Protein AF-A0A528AR04-F1 (afdb_monomer)

Radius of gyration: 15.29 Å; Cα contacts (8 Å, |Δi|>4): 173; chains: 1; bounding box: 36×26×43 Å

Solvent-accessible surface area (backbone atoms only — not comparable to full-atom values): 7485 Å² total; per-residue (Å²): 134,82,63,57,53,69,47,73,34,52,58,92,55,73,79,62,62,68,64,50,49,54,49,47,68,74,69,49,57,78,90,48,46,68,48,53,53,51,44,53,57,54,50,60,73,68,54,71,91,63,72,34,32,36,42,88,44,74,52,56,41,80,95,57,60,90,71,53,56,69,54,53,58,48,52,58,53,49,55,49,31,28,74,68,68,20,32,41,36,38,67,41,62,47,80,85,49,49,65,62,43,40,78,75,54,34,42,76,77,55,76,45,70,44,94,87,50,66,53,30,33,40,28,45,20,76,50,112

Mean predicted aligned error: 3.32 Å

Sequence (128 aa):
GYIGTALWLSPGVHPDEEALGALVEGTVAPSLAPEVAAIFEQMAKYHPTEPHWYLPVIGVDPAHQGEGLGDALMAYALAQCDRDHAPAYLESSNPRNIPFYRRHGFEPLGAIQVGSSPTQVPMLRRPR

Secondary structure (DSSP, 8-state):
--SEEEEEEPTT----HHHHHHHHHHHS-GGGHHHHHHHHHHHHHHS-SS--EEEEEEEE-GGGTTSSHHHHHHHHHHHHHHHTT--EEEEES-GGGHHHHHHTT-EE---B--TTPPPBEEEEE---

Structure (mmCIF, N/CA/C/O backbone):
data_AF-A0A528AR04-F1
#
_entry.id   AF-A0A528AR04-F1
#
loop_
_atom_site.group_PDB
_atom_site.id
_atom_site.type_symbol
_atom_site.label_atom_id
_atom_site.label_alt_id
_atom_site.label_comp_id
_atom_site.label_asym_id
_atom_site.label_entity_id
_atom_site.label_seq_id
_atom_site.pdbx_PDB_ins_code
_atom_site.Cartn_x
_atom_site.Cartn_y
_atom_site.Cartn_z
_atom_site.occupancy
_atom_site.B_iso_or_equiv
_atom_site.auth_seq_id
_atom_site.auth_comp_id
_atom_site.auth_asym_id
_atom_site.auth_atom_id
_atom_site.pdbx_PDB_model_num
ATOM 1 N N . GLY A 1 1 ? 18.174 -14.978 4.480 1.00 76.12 1 GLY A N 1
ATOM 2 C CA . GLY A 1 1 ? 16.747 -14.620 4.609 1.00 76.12 1 GLY A CA 1
ATOM 3 C C . GLY A 1 1 ? 16.325 -13.805 3.404 1.00 76.12 1 GLY A C 1
ATOM 4 O O . GLY A 1 1 ? 17.186 -13.479 2.596 1.00 76.12 1 GLY A O 1
ATOM 5 N N . TYR A 1 2 ? 15.036 -13.493 3.268 1.00 86.81 2 TYR A N 1
ATOM 6 C CA . TYR A 1 2 ? 14.557 -12.541 2.259 1.00 86.81 2 TYR A CA 1
ATOM 7 C C . TYR A 1 2 ? 14.845 -11.105 2.724 1.00 86.81 2 TYR A C 1
ATOM 9 O O . TYR A 1 2 ? 14.640 -10.803 3.895 1.00 86.81 2 TYR A O 1
ATOM 17 N N . ILE A 1 3 ? 15.312 -10.241 1.818 1.00 95.62 3 ILE A N 1
ATOM 18 C CA . ILE A 1 3 ? 15.635 -8.820 2.089 1.00 95.62 3 ILE A CA 1
ATOM 19 C C . ILE A 1 3 ? 14.520 -7.856 1.643 1.00 95.62 3 ILE A C 1
ATOM 21 O O . ILE A 1 3 ? 14.644 -6.641 1.762 1.00 95.62 3 ILE A O 1
ATOM 25 N N . GLY A 1 4 ? 13.413 -8.395 1.133 1.00 95.75 4 GLY A N 1
ATOM 26 C CA . GLY A 1 4 ? 12.208 -7.652 0.784 1.00 95.75 4 GLY A CA 1
ATOM 27 C C . GLY A 1 4 ? 11.029 -8.590 0.543 1.00 95.75 4 GLY A C 1
ATOM 28 O O . GLY A 1 4 ? 11.219 -9.768 0.240 1.00 95.75 4 GLY A O 1
ATOM 29 N N . THR A 1 5 ? 9.816 -8.073 0.713 1.00 96.75 5 THR A N 1
ATOM 30 C CA . THR A 1 5 ? 8.562 -8.814 0.552 1.00 96.75 5 THR A CA 1
ATOM 31 C C . THR A 1 5 ? 7.438 -7.898 0.078 1.00 96.75 5 THR A C 1
ATOM 33 O O . THR A 1 5 ? 7.429 -6.702 0.377 1.00 96.75 5 THR A O 1
ATOM 36 N N . ALA A 1 6 ? 6.481 -8.470 -0.646 1.00 97.00 6 ALA A N 1
ATOM 37 C CA . ALA A 1 6 ? 5.211 -7.840 -0.972 1.00 97.00 6 ALA A CA 1
ATOM 38 C C . ALA A 1 6 ? 4.100 -8.895 -0.904 1.00 97.00 6 ALA A C 1
ATOM 40 O O . ALA A 1 6 ? 4.220 -9.954 -1.521 1.00 97.00 6 ALA A O 1
ATOM 41 N N . LEU A 1 7 ? 3.036 -8.608 -0.158 1.00 96.00 7 LEU A N 1
ATOM 42 C CA . LEU A 1 7 ? 1.830 -9.428 -0.092 1.00 96.00 7 LEU A CA 1
ATOM 43 C C . LEU A 1 7 ? 0.780 -8.816 -1.010 1.00 96.00 7 LEU A C 1
ATOM 45 O O . LEU A 1 7 ? 0.422 -7.658 -0.832 1.00 96.00 7 LEU A O 1
ATOM 49 N N . TRP A 1 8 ? 0.267 -9.612 -1.940 1.00 97.50 8 TRP A N 1
ATOM 50 C CA . TRP A 1 8 ? -0.805 -9.220 -2.846 1.00 97.50 8 TRP A CA 1
ATOM 51 C C . TRP A 1 8 ? -1.973 -10.188 -2.717 1.00 97.50 8 TRP A C 1
ATOM 53 O O . TRP A 1 8 ? -1.766 -11.402 -2.715 1.00 97.50 8 TRP A O 1
ATOM 63 N N . LEU A 1 9 ? -3.188 -9.652 -2.638 1.00 96.56 9 LEU A N 1
ATOM 64 C CA . LEU A 1 9 ? -4.423 -10.424 -2.721 1.00 96.56 9 LEU A CA 1
ATOM 65 C C . LEU A 1 9 ? -5.001 -10.265 -4.125 1.00 96.56 9 LEU A C 1
ATOM 67 O O . LEU A 1 9 ? -5.122 -9.144 -4.624 1.00 96.56 9 LEU A O 1
ATOM 71 N N . SER A 1 10 ? -5.315 -11.383 -4.775 1.00 96.81 10 SER A N 1
ATOM 72 C CA . SER A 1 10 ? -5.939 -11.382 -6.098 1.00 96.81 10 SER A CA 1
ATOM 73 C C . SER A 1 10 ? -7.419 -10.998 -6.014 1.00 96.81 10 SER A C 1
ATOM 75 O O . SER A 1 10 ? -8.016 -11.116 -4.942 1.00 96.81 10 SER A O 1
ATOM 77 N N . PRO A 1 11 ? -8.051 -10.598 -7.131 1.00 96.31 11 PRO A N 1
ATOM 78 C CA . PRO A 1 11 ? -9.475 -10.287 -7.144 1.00 96.31 11 PRO A CA 1
ATOM 79 C C . PRO A 1 11 ? -10.328 -11.406 -6.528 1.00 96.31 11 PRO A C 1
ATOM 81 O O . PRO A 1 11 ? -10.182 -12.578 -6.879 1.00 96.31 11 PRO A O 1
ATOM 84 N N . GLY A 1 12 ? -11.206 -11.036 -5.593 1.00 92.06 12 GLY A N 1
ATOM 85 C CA . GLY A 1 12 ? -12.070 -11.965 -4.853 1.00 92.06 12 GLY A CA 1
ATOM 86 C C . GLY A 1 12 ? -11.401 -12.683 -3.675 1.00 92.06 12 GLY A C 1
ATOM 87 O O . GLY A 1 12 ? -12.065 -13.461 -2.993 1.00 92.06 12 GLY A O 1
ATOM 88 N N . VAL A 1 13 ? -10.113 -12.434 -3.414 1.00 93.38 13 VAL A N 1
ATOM 89 C CA . VAL A 1 13 ? -9.429 -12.888 -2.198 1.00 93.38 13 VAL A CA 1
ATOM 90 C C . VAL A 1 13 ? -9.437 -11.759 -1.180 1.00 93.38 13 VAL A C 1
ATOM 92 O O . VAL A 1 13 ? -8.955 -10.659 -1.445 1.00 93.38 13 VAL A O 1
ATOM 95 N N . HIS A 1 14 ? -9.952 -12.057 0.006 1.00 85.38 14 HIS A N 1
ATOM 96 C CA . HIS A 1 14 ? -10.049 -11.117 1.114 1.00 85.38 14 HIS A CA 1
ATOM 97 C C . HIS A 1 14 ? -9.218 -11.610 2.304 1.00 85.38 14 HIS A C 1
ATOM 99 O O . HIS A 1 14 ? -8.971 -12.816 2.415 1.00 85.38 14 HIS A O 1
ATOM 105 N N . PRO A 1 15 ? -8.763 -10.702 3.185 1.00 82.94 15 PRO A N 1
ATOM 106 C CA . PRO A 1 15 ? -8.216 -11.094 4.474 1.00 82.94 15 PRO A CA 1
ATOM 107 C C . PRO A 1 15 ? -9.235 -11.920 5.262 1.00 82.94 15 PRO A C 1
ATOM 109 O O . PRO A 1 15 ? -10.442 -11.732 5.122 1.00 82.94 15 PRO A O 1
ATOM 112 N N . ASP A 1 16 ? -8.743 -12.801 6.126 1.00 87.06 16 ASP A N 1
ATOM 113 C CA . ASP A 1 16 ? -9.582 -13.446 7.130 1.00 87.06 16 ASP A CA 1
ATOM 114 C C . ASP A 1 16 ? -10.031 -12.387 8.150 1.00 87.06 16 ASP A C 1
ATOM 116 O O . ASP A 1 16 ? -9.229 -11.895 8.948 1.00 87.06 16 ASP A O 1
ATOM 120 N N . GLU A 1 17 ? -11.300 -11.988 8.067 1.00 84.81 17 GLU A N 1
ATOM 121 C CA . GLU A 1 17 ? -11.876 -10.929 8.898 1.00 84.81 17 GLU A CA 1
ATOM 122 C C . GLU A 1 17 ? -11.919 -11.311 10.382 1.00 84.81 17 GLU A C 1
ATOM 124 O O . GLU A 1 17 ? -11.693 -10.454 11.236 1.00 84.81 17 GLU A O 1
ATOM 129 N N . GLU A 1 18 ? -12.152 -12.588 10.700 1.00 85.62 18 GLU A N 1
ATOM 130 C CA . GLU A 1 18 ? -12.199 -13.073 12.082 1.00 85.62 18 GLU A CA 1
ATOM 131 C C . GLU A 1 18 ? -10.798 -13.040 12.698 1.00 85.62 18 GLU A C 1
ATOM 133 O O . GLU A 1 18 ? -10.596 -12.488 13.785 1.00 85.62 18 GLU A O 1
ATOM 138 N N . ALA A 1 19 ? -9.801 -13.545 11.967 1.00 88.19 19 ALA A N 1
ATOM 139 C CA . ALA A 1 19 ? -8.412 -13.498 12.407 1.00 88.19 19 ALA A CA 1
ATOM 140 C C . ALA A 1 19 ? -7.894 -12.055 12.529 1.00 88.19 19 ALA A C 1
ATOM 142 O O . ALA A 1 19 ? -7.179 -11.730 13.481 1.00 88.19 19 ALA A O 1
ATOM 143 N N . LEU A 1 20 ? -8.261 -11.171 11.594 1.00 84.44 20 LEU A N 1
ATOM 144 C CA . LEU A 1 20 ? -7.902 -9.755 11.657 1.00 84.44 20 LEU A CA 1
ATOM 145 C C . LEU A 1 20 ? -8.561 -9.061 12.857 1.00 84.44 20 LEU A C 1
ATOM 147 O O . LEU A 1 20 ? -7.889 -8.303 13.556 1.00 84.44 20 LEU A O 1
ATOM 151 N N . GLY A 1 21 ? -9.835 -9.352 13.131 1.00 85.38 21 GLY A N 1
ATOM 152 C CA . GLY A 1 21 ? -10.549 -8.851 14.304 1.00 85.38 21 GLY A CA 1
ATOM 153 C C . GLY A 1 21 ? -9.863 -9.255 15.609 1.00 85.38 21 GLY A C 1
ATOM 154 O O . GLY A 1 21 ? -9.537 -8.393 16.425 1.00 85.38 21 GLY A O 1
ATOM 155 N N . ALA A 1 22 ? -9.529 -10.539 15.761 1.00 89.19 22 ALA A N 1
ATOM 156 C CA . ALA A 1 22 ? -8.811 -11.042 16.933 1.00 89.19 22 ALA A CA 1
ATOM 157 C C . ALA A 1 22 ? -7.422 -10.395 17.105 1.00 89.19 22 ALA A C 1
ATOM 159 O O . ALA A 1 22 ? -7.002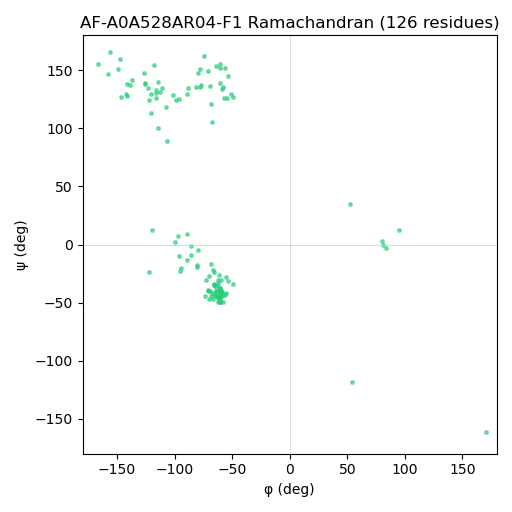 -10.095 18.225 1.00 89.19 22 ALA A O 1
ATOM 160 N N . LEU A 1 23 ? -6.704 -10.136 16.004 1.00 87.38 23 LEU A N 1
ATOM 161 C CA . LEU A 1 23 ? -5.429 -9.416 16.040 1.00 87.38 23 LEU A CA 1
ATOM 162 C C . LEU A 1 23 ? -5.608 -7.968 16.497 1.00 87.38 23 LEU A C 1
ATOM 164 O O . LEU A 1 23 ? -4.828 -7.496 17.324 1.00 87.38 23 LEU A O 1
ATOM 168 N N . VAL A 1 24 ? -6.619 -7.265 15.987 1.00 85.75 24 VAL A N 1
ATOM 169 C CA . VAL A 1 24 ? -6.926 -5.892 16.405 1.00 85.75 24 VAL A CA 1
ATOM 170 C C . VAL A 1 24 ? -7.246 -5.859 17.898 1.00 85.75 24 VAL A C 1
ATOM 172 O O . VAL A 1 24 ? -6.616 -5.097 18.627 1.00 85.75 24 VAL A O 1
ATOM 175 N N . GLU A 1 25 ? -8.129 -6.731 18.383 1.00 87.25 25 GLU A N 1
ATOM 176 C CA . GLU A 1 25 ? -8.478 -6.815 19.807 1.00 87.25 25 GLU A CA 1
ATOM 177 C C . GLU A 1 25 ? -7.274 -7.159 20.699 1.00 87.25 25 GLU A C 1
ATOM 179 O O . GLU A 1 25 ? -7.135 -6.617 21.795 1.00 87.25 25 GLU A O 1
ATOM 184 N N . GLY A 1 26 ? -6.379 -8.032 20.227 1.00 92.31 26 GLY A N 1
ATOM 185 C CA . GLY A 1 26 ? -5.202 -8.468 20.979 1.00 92.31 26 GLY A CA 1
ATOM 186 C C . GLY A 1 26 ? -4.016 -7.496 20.964 1.00 92.31 26 GLY A C 1
ATOM 187 O O . GLY A 1 26 ? -3.119 -7.632 21.796 1.00 92.31 26 GLY A O 1
ATOM 188 N N . THR A 1 27 ? -3.972 -6.537 20.031 1.00 91.81 27 THR A N 1
ATOM 189 C CA . THR A 1 27 ? -2.797 -5.662 19.823 1.00 91.81 27 THR A CA 1
ATOM 190 C C . THR A 1 27 ? -3.086 -4.170 19.958 1.00 91.81 27 THR A C 1
ATOM 192 O O . THR A 1 27 ? -2.172 -3.398 20.259 1.00 91.81 27 THR A O 1
ATOM 195 N N . VAL A 1 28 ? -4.336 -3.742 19.773 1.00 91.75 28 VAL A N 1
ATOM 196 C CA . VAL A 1 28 ? -4.741 -2.339 19.887 1.00 91.75 28 VAL A CA 1
ATOM 197 C C . VAL A 1 28 ? -5.126 -2.039 21.331 1.00 91.75 28 VAL A C 1
ATOM 199 O O . VAL A 1 28 ? -5.934 -2.733 21.942 1.00 91.75 28 VAL A O 1
ATOM 202 N N . ALA A 1 29 ? -4.566 -0.965 21.893 1.00 92.56 29 ALA A N 1
ATOM 203 C CA . ALA A 1 29 ? -4.965 -0.497 23.216 1.00 92.56 29 ALA A CA 1
ATOM 204 C C . ALA A 1 29 ? -6.479 -0.189 23.236 1.00 92.56 29 ALA A C 1
ATOM 206 O O . ALA A 1 29 ? -6.946 0.506 22.331 1.00 92.56 29 ALA A O 1
ATOM 207 N N . PRO A 1 30 ? -7.250 -0.598 24.266 1.00 91.62 30 PRO A N 1
ATOM 208 C CA . PRO A 1 30 ? -8.707 -0.410 24.287 1.00 91.62 30 PRO A CA 1
ATOM 209 C C . PRO A 1 30 ? -9.165 1.037 24.061 1.00 91.62 30 PRO A C 1
ATOM 211 O O . PRO A 1 30 ? -10.203 1.280 23.454 1.00 91.62 30 PRO A O 1
ATOM 214 N N . SER A 1 31 ? -8.364 2.013 24.498 1.00 92.19 31 SER A N 1
ATOM 215 C CA . SER A 1 31 ? -8.624 3.441 24.286 1.00 92.19 31 SER A CA 1
ATOM 216 C C . SER A 1 31 ? -8.565 3.878 22.817 1.00 92.19 31 SER A C 1
ATOM 218 O O . SER A 1 31 ? -9.151 4.896 22.474 1.00 92.19 31 SER A O 1
ATOM 220 N N . LEU A 1 32 ? -7.853 3.138 21.962 1.00 91.31 32 LEU A N 1
ATOM 221 C CA . LEU A 1 32 ? -7.696 3.418 20.531 1.00 91.31 32 LEU A CA 1
ATOM 222 C C . LEU A 1 32 ? -8.687 2.634 19.659 1.00 91.31 32 LEU A C 1
ATOM 224 O O . LEU A 1 32 ? -8.802 2.926 18.471 1.00 91.31 32 LEU A O 1
ATOM 228 N N . ALA A 1 33 ? -9.421 1.669 20.222 1.00 90.25 33 ALA A N 1
ATOM 229 C CA . ALA A 1 33 ? -10.347 0.826 19.465 1.00 90.25 33 ALA A CA 1
ATOM 230 C C . AL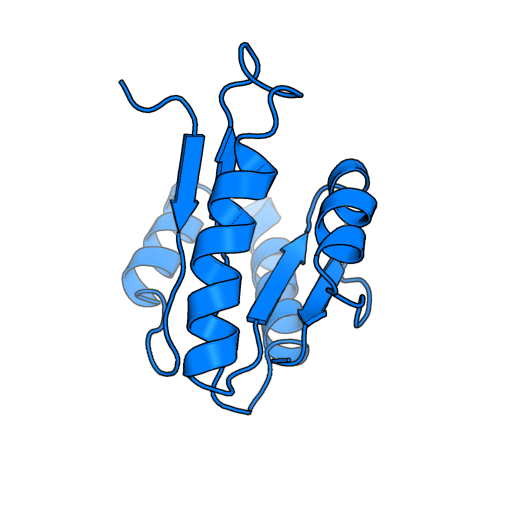A A 1 33 ? -11.396 1.623 18.655 1.00 90.25 33 ALA A C 1
ATOM 232 O O . ALA A 1 33 ? -11.594 1.290 17.485 1.00 90.25 33 ALA A O 1
ATOM 233 N N . PRO A 1 34 ? -12.015 2.707 19.179 1.00 91.31 34 PRO A N 1
ATOM 234 C CA . PRO A 1 34 ? -12.950 3.513 18.391 1.00 91.31 34 PRO A CA 1
ATOM 235 C C . PRO A 1 34 ? -12.289 4.204 17.191 1.00 91.31 34 PRO A C 1
ATOM 237 O O . PRO A 1 34 ? -12.891 4.284 16.122 1.00 91.31 34 PRO A O 1
ATOM 240 N N . GLU A 1 35 ? -11.049 4.684 17.348 1.00 93.12 35 GLU A N 1
ATOM 241 C CA . GLU A 1 35 ? -10.306 5.315 16.251 1.00 93.12 35 GLU A CA 1
ATOM 242 C C . GLU A 1 35 ? -9.943 4.284 15.181 1.00 93.12 35 GLU A C 1
ATOM 244 O O . GLU A 1 35 ? -10.148 4.534 13.996 1.00 93.12 35 GLU A O 1
ATOM 249 N N . VAL A 1 36 ? -9.474 3.101 15.586 1.00 91.62 36 VAL A N 1
ATOM 250 C CA . VAL A 1 36 ? -9.145 2.006 14.662 1.00 91.62 36 VAL A CA 1
ATOM 251 C C . VAL A 1 36 ? -10.378 1.537 13.889 1.00 91.62 36 VAL A C 1
ATOM 253 O O . VAL A 1 36 ? -10.310 1.408 12.667 1.00 91.62 36 VAL A O 1
ATOM 256 N N . ALA A 1 37 ? -11.519 1.359 14.558 1.00 90.75 37 ALA A N 1
ATOM 257 C CA . ALA A 1 37 ? -12.775 1.007 13.897 1.00 90.75 37 ALA A CA 1
ATOM 258 C C . ALA A 1 37 ? -13.190 2.064 12.858 1.00 90.75 37 ALA A C 1
ATOM 260 O O . ALA A 1 37 ? -13.530 1.725 11.724 1.00 90.75 37 ALA A O 1
ATOM 261 N N . ALA A 1 38 ? -13.09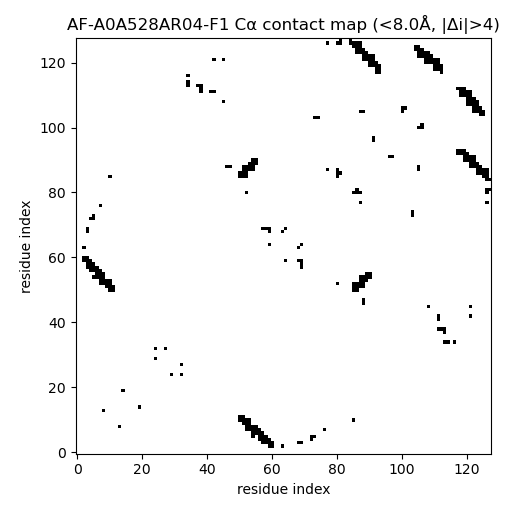0 3.350 13.208 1.00 94.12 38 ALA A N 1
ATOM 262 C CA . ALA A 1 38 ? -13.389 4.440 12.285 1.00 94.12 38 ALA A CA 1
ATOM 263 C C . ALA A 1 38 ? -12.408 4.500 11.098 1.00 94.12 38 ALA A C 1
ATOM 265 O O . ALA A 1 38 ? -12.825 4.822 9.987 1.00 94.12 38 ALA A O 1
ATOM 266 N N . ILE A 1 39 ? -11.126 4.164 11.289 1.00 93.81 39 ILE A N 1
ATOM 267 C CA . ILE A 1 39 ? -10.154 4.063 10.187 1.00 93.81 39 ILE A CA 1
ATOM 268 C C . ILE A 1 39 ? -10.581 2.967 9.207 1.00 93.81 39 ILE A C 1
ATOM 270 O O . ILE A 1 39 ? -10.658 3.243 8.010 1.00 93.81 39 ILE A O 1
ATOM 274 N N . PHE A 1 40 ? -10.908 1.766 9.694 1.00 91.62 40 PHE A N 1
ATOM 275 C CA . PHE A 1 40 ? -11.363 0.667 8.837 1.00 91.62 40 PHE A CA 1
ATOM 276 C C . PHE A 1 40 ? -12.660 1.006 8.095 1.00 91.62 40 PHE A C 1
ATOM 278 O O . PHE A 1 40 ? -12.765 0.739 6.899 1.00 91.62 40 PHE A O 1
ATOM 285 N N . GLU A 1 41 ? -13.615 1.670 8.754 1.00 93.25 41 GLU A N 1
ATOM 286 C CA . GLU A 1 41 ? -14.850 2.127 8.105 1.00 93.25 41 GLU A CA 1
ATOM 287 C C . GLU A 1 41 ? -14.563 3.116 6.962 1.00 93.25 41 GLU A C 1
ATOM 289 O O . GLU A 1 41 ? -15.184 3.058 5.901 1.00 93.25 41 GLU A O 1
ATOM 294 N N . GLN A 1 42 ? -13.612 4.034 7.153 1.00 95.50 42 GLN A N 1
ATOM 295 C CA . GLN A 1 42 ? -13.215 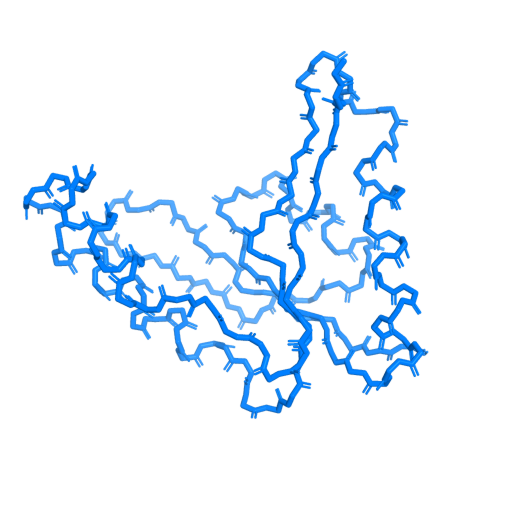4.969 6.101 1.00 95.50 42 GLN A CA 1
ATOM 296 C C . GLN A 1 42 ? -12.437 4.272 4.981 1.00 95.50 42 GLN A C 1
ATOM 298 O O . GLN A 1 42 ? -12.695 4.563 3.818 1.00 95.50 42 GLN A O 1
ATOM 303 N N . MET A 1 43 ? -11.539 3.330 5.289 1.00 93.56 43 MET A N 1
ATOM 304 C CA . MET A 1 43 ? -10.828 2.534 4.275 1.00 93.56 43 MET A CA 1
ATOM 305 C C . MET A 1 43 ? -11.807 1.750 3.395 1.00 93.56 43 MET A C 1
ATOM 307 O O . MET A 1 43 ? -11.691 1.785 2.170 1.00 93.56 43 MET A O 1
ATOM 311 N N . ALA A 1 44 ? -12.832 1.142 4.000 1.00 92.50 44 ALA A N 1
ATOM 312 C CA . ALA A 1 44 ? -13.881 0.424 3.282 1.00 92.50 44 ALA A CA 1
ATOM 313 C C . ALA A 1 44 ? -14.649 1.314 2.284 1.00 92.50 44 ALA A C 1
ATOM 315 O O . ALA A 1 44 ? -15.081 0.827 1.244 1.00 92.50 44 ALA A O 1
ATOM 316 N N . LYS A 1 45 ? -14.786 2.624 2.547 1.00 94.75 45 LYS A N 1
ATOM 317 C CA . LYS A 1 45 ? -15.434 3.575 1.616 1.00 94.75 45 LYS A CA 1
ATOM 318 C C . LYS A 1 45 ? -14.607 3.853 0.361 1.00 94.75 45 LYS A C 1
ATOM 320 O O . LYS A 1 45 ? -15.182 4.225 -0.659 1.00 94.75 45 LYS A O 1
ATOM 325 N N . TYR A 1 46 ? -13.283 3.719 0.440 1.00 95.69 46 TYR A N 1
ATOM 326 C CA . TYR A 1 46 ? -12.379 3.923 -0.696 1.00 95.69 46 TYR A CA 1
ATOM 327 C C . TYR A 1 46 ? -12.033 2.631 -1.436 1.00 95.69 46 TYR A C 1
ATOM 329 O O . TYR A 1 46 ? -11.615 2.708 -2.593 1.00 95.69 46 TYR A O 1
ATOM 337 N N . HIS A 1 47 ? -12.201 1.470 -0.797 1.00 93.88 47 HIS A N 1
ATOM 338 C CA . HIS A 1 47 ? -11.998 0.179 -1.444 1.00 93.88 47 HIS A CA 1
ATOM 339 C C . HIS A 1 47 ? -12.856 0.075 -2.719 1.00 93.88 47 HIS A C 1
ATOM 341 O O . HIS A 1 47 ? -14.073 0.286 -2.657 1.00 93.88 47 HIS A O 1
ATOM 347 N N . PRO A 1 48 ? -12.255 -0.242 -3.882 1.00 94.56 48 PRO A N 1
ATOM 348 C CA . PRO A 1 48 ? -13.008 -0.378 -5.119 1.00 94.56 48 PRO A CA 1
ATOM 349 C C . PRO A 1 48 ? -14.063 -1.481 -5.020 1.00 94.56 48 PRO A C 1
ATOM 351 O O . PRO A 1 48 ? -13.810 -2.564 -4.497 1.00 94.56 48 PRO A O 1
ATOM 354 N N . THR A 1 49 ? -15.244 -1.218 -5.577 1.00 92.81 49 THR A N 1
ATOM 355 C CA . THR A 1 49 ? -16.321 -2.215 -5.680 1.00 92.81 49 THR A CA 1
ATOM 356 C C . THR A 1 49 ? -16.124 -3.175 -6.854 1.00 92.81 49 THR A C 1
ATOM 358 O O . THR A 1 49 ? -16.720 -4.250 -6.876 1.00 92.81 49 THR A O 1
ATOM 361 N N . GLU A 1 50 ? -15.300 -2.799 -7.835 1.00 94.06 50 GLU A N 1
ATOM 362 C CA . GLU A 1 50 ? -14.897 -3.675 -8.935 1.00 94.06 50 GLU A CA 1
ATOM 363 C C . GLU A 1 50 ? -13.811 -4.674 -8.487 1.00 94.06 50 GLU A C 1
ATOM 365 O O . GLU A 1 50 ? -13.024 -4.355 -7.590 1.00 94.06 50 GLU A O 1
ATOM 370 N N . PRO A 1 51 ? -13.729 -5.875 -9.092 1.00 96.31 51 PRO A N 1
ATOM 371 C CA . PRO A 1 51 ? -12.665 -6.830 -8.792 1.00 96.31 51 PRO A CA 1
ATOM 372 C C . PRO A 1 51 ? -11.279 -6.218 -9.039 1.00 96.31 51 PRO A C 1
ATOM 374 O O . PRO A 1 51 ? -11.000 -5.727 -10.130 1.00 96.31 51 PRO A O 1
ATOM 377 N N . HIS A 1 52 ? -10.403 -6.262 -8.035 1.00 97.56 52 HIS A N 1
ATOM 378 C CA . HIS A 1 52 ? -9.088 -5.623 -8.077 1.00 97.56 52 HIS A CA 1
ATOM 379 C C . HIS A 1 52 ? -8.046 -6.417 -7.284 1.00 97.56 52 HIS A C 1
ATOM 381 O O . HIS A 1 52 ? -8.380 -7.215 -6.410 1.00 97.56 52 HIS A O 1
ATOM 387 N N . TRP A 1 53 ? -6.774 -6.184 -7.595 1.00 98.25 53 TRP A N 1
ATOM 388 C CA . TRP A 1 53 ? -5.643 -6.638 -6.795 1.00 98.25 53 TRP A CA 1
ATOM 389 C C . TRP A 1 53 ? -5.412 -5.687 -5.619 1.00 98.25 53 TRP A C 1
ATOM 391 O O . TRP A 1 53 ? -5.401 -4.469 -5.810 1.00 98.25 53 TRP A O 1
ATOM 401 N N . TYR A 1 54 ? -5.172 -6.226 -4.424 1.00 97.81 54 TYR A N 1
ATOM 402 C CA . TYR A 1 54 ? -4.919 -5.435 -3.218 1.00 97.81 54 TYR A CA 1
ATOM 403 C C . TYR A 1 54 ? -3.508 -5.665 -2.667 1.00 97.81 54 TYR A C 1
ATOM 405 O O . TYR A 1 54 ? -3.098 -6.811 -2.478 1.00 97.81 54 TYR A O 1
ATOM 413 N N . LEU A 1 55 ? -2.774 -4.581 -2.389 1.00 97.69 55 LEU A N 1
ATOM 414 C CA . LEU A 1 55 ? -1.455 -4.593 -1.749 1.00 97.69 55 LEU A CA 1
ATOM 415 C C . LEU A 1 55 ? -1.552 -4.105 -0.291 1.00 97.69 55 LEU A C 1
ATOM 417 O O . LEU A 1 55 ? -1.358 -2.914 -0.034 1.00 97.69 55 LEU A O 1
ATOM 421 N N . PRO A 1 56 ? -1.799 -4.999 0.681 1.00 93.94 56 PRO A N 1
ATOM 422 C CA . PRO A 1 56 ? -1.784 -4.632 2.096 1.00 93.94 56 PRO A CA 1
ATOM 423 C C . PRO A 1 56 ? -0.370 -4.383 2.644 1.00 93.94 56 PRO A C 1
ATOM 425 O O . PRO A 1 56 ? -0.201 -3.597 3.574 1.00 93.94 56 PRO A O 1
ATOM 428 N N . VAL A 1 57 ? 0.660 -5.065 2.117 1.00 94.19 57 VAL A N 1
ATOM 429 C CA . VAL A 1 57 ? 2.020 -5.014 2.685 1.00 94.19 57 VAL A CA 1
ATOM 430 C C . VAL A 1 57 ? 3.088 -5.025 1.600 1.00 94.19 57 VAL A C 1
ATOM 432 O O . VAL A 1 57 ? 3.141 -5.931 0.774 1.00 94.19 57 VAL A O 1
ATOM 435 N N . ILE A 1 58 ? 4.020 -4.078 1.680 1.00 95.94 58 ILE A N 1
ATOM 436 C CA .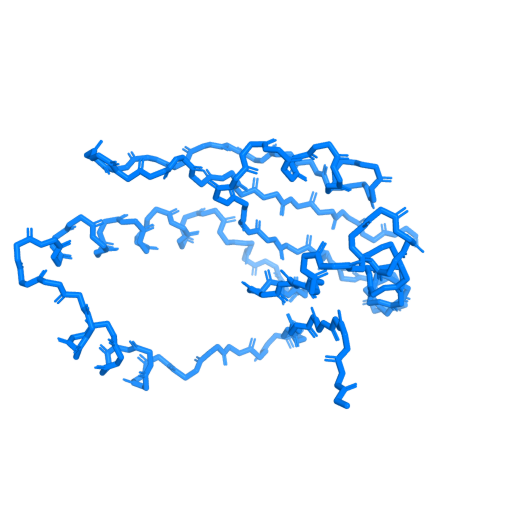 ILE A 1 58 ? 5.294 -4.103 0.960 1.00 95.94 58 ILE A CA 1
ATOM 437 C C . ILE A 1 58 ? 6.400 -3.556 1.860 1.00 95.94 58 ILE A C 1
ATOM 439 O O . ILE A 1 58 ? 6.211 -2.565 2.565 1.00 95.94 58 ILE A O 1
ATOM 443 N N . GLY A 1 59 ? 7.565 -4.195 1.837 1.00 95.00 59 GLY A N 1
ATOM 444 C CA . GLY A 1 59 ? 8.707 -3.771 2.634 1.00 95.00 59 GLY A CA 1
ATOM 445 C C . GLY A 1 59 ? 10.026 -4.284 2.078 1.00 95.00 59 GLY A C 1
ATOM 446 O O . GLY A 1 59 ? 10.104 -5.377 1.524 1.00 95.00 59 GLY A O 1
ATOM 447 N N . VAL A 1 60 ? 11.070 -3.482 2.249 1.00 96.69 60 VAL A N 1
ATOM 448 C CA . VAL A 1 60 ? 12.466 -3.841 1.980 1.00 96.69 60 VAL A CA 1
ATOM 449 C C . VAL A 1 60 ? 13.244 -3.567 3.256 1.00 96.69 60 VAL A C 1
ATOM 451 O O . VAL A 1 60 ? 13.006 -2.540 3.905 1.00 96.69 60 VAL A O 1
ATOM 454 N N . ASP A 1 61 ? 14.146 -4.483 3.606 1.00 96.06 61 ASP A N 1
ATOM 455 C CA . ASP A 1 61 ? 15.059 -4.324 4.735 1.00 96.06 61 ASP A CA 1
ATOM 456 C C . ASP A 1 61 ? 15.735 -2.942 4.652 1.00 96.06 61 ASP A C 1
ATOM 458 O O . ASP A 1 61 ? 16.277 -2.607 3.594 1.00 96.06 61 ASP A O 1
ATOM 462 N N . PRO A 1 62 ? 15.698 -2.116 5.717 1.00 94.69 62 PRO A N 1
ATOM 463 C CA . PRO A 1 62 ? 16.317 -0.794 5.724 1.00 94.69 62 PRO A CA 1
ATOM 464 C C . PRO A 1 62 ? 17.767 -0.762 5.227 1.00 94.69 62 PRO A C 1
ATOM 466 O O . PRO A 1 62 ? 18.148 0.213 4.581 1.00 94.69 62 PRO A O 1
ATOM 469 N N . ALA A 1 63 ? 18.555 -1.816 5.473 1.00 96.75 63 ALA A N 1
ATOM 470 C CA . ALA A 1 63 ? 19.945 -1.908 5.019 1.00 96.75 63 ALA A CA 1
ATOM 471 C C . ALA A 1 63 ? 20.092 -2.049 3.491 1.00 96.75 63 ALA A C 1
ATOM 473 O O . ALA A 1 63 ? 21.174 -1.804 2.968 1.00 96.75 63 ALA A O 1
ATOM 474 N N . HIS A 1 64 ? 19.010 -2.410 2.795 1.00 95.88 64 HIS A N 1
ATOM 475 C CA . HIS A 1 64 ? 18.962 -2.685 1.355 1.00 95.88 64 HIS A CA 1
ATOM 476 C C . HIS A 1 64 ? 18.003 -1.751 0.592 1.00 95.88 64 HIS A C 1
ATOM 478 O O . HIS A 1 64 ? 17.637 -1.986 -0.565 1.00 95.88 64 HIS A O 1
ATOM 484 N N . GLN A 1 65 ? 17.535 -0.678 1.237 1.00 93.94 65 GLN A N 1
ATOM 485 C CA . GLN A 1 65 ? 16.696 0.323 0.582 1.00 93.94 65 GLN A CA 1
ATOM 486 C C . GLN A 1 65 ? 17.504 1.158 -0.419 1.00 93.94 65 GLN A C 1
ATOM 488 O O . GLN A 1 65 ? 18.689 1.413 -0.243 1.00 93.94 65 GLN A O 1
ATOM 493 N N . GLY A 1 66 ? 16.843 1.619 -1.484 1.00 92.81 66 GLY A N 1
ATOM 494 C CA . GLY A 1 66 ? 17.494 2.391 -2.551 1.00 92.81 66 GLY A CA 1
ATOM 495 C C . GLY A 1 66 ? 18.184 1.541 -3.624 1.00 92.81 66 GLY A C 1
ATOM 496 O O . GLY A 1 66 ? 18.616 2.090 -4.629 1.00 92.81 66 GLY A O 1
ATOM 497 N N . GLU A 1 67 ? 18.200 0.214 -3.476 1.00 95.69 67 GLU A N 1
ATOM 498 C CA . GLU A 1 67 ? 18.793 -0.725 -4.445 1.00 95.69 67 GLU A CA 1
ATOM 499 C C . GLU A 1 67 ? 17.811 -1.194 -5.544 1.00 95.69 67 GLU A C 1
ATOM 501 O O . GLU A 1 67 ? 18.093 -2.121 -6.295 1.00 95.69 67 GLU A O 1
ATOM 506 N N . GLY A 1 68 ? 16.620 -0.589 -5.644 1.00 95.56 68 GLY A N 1
ATOM 507 C CA . GLY A 1 68 ? 15.608 -0.946 -6.655 1.00 95.56 68 GLY A CA 1
ATOM 508 C C . GLY A 1 68 ? 14.760 -2.189 -6.335 1.00 95.56 68 GLY A C 1
ATOM 509 O O . GLY A 1 68 ? 13.886 -2.553 -7.117 1.00 95.56 68 GLY A O 1
ATOM 510 N N . LEU A 1 69 ? 14.935 -2.817 -5.168 1.00 96.75 69 LE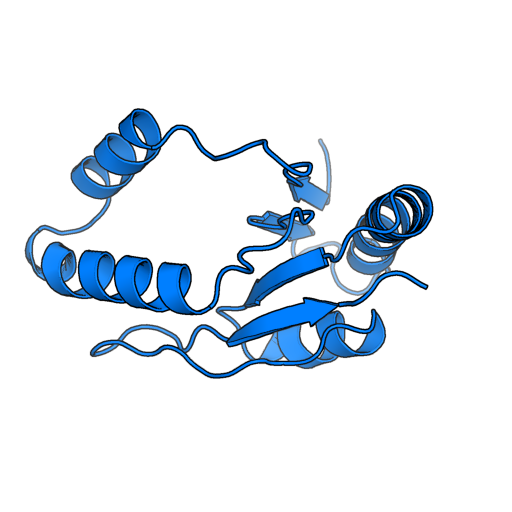U A N 1
ATOM 511 C CA . LEU A 1 69 ? 14.183 -4.021 -4.770 1.00 96.75 69 LEU A CA 1
ATOM 512 C C . LEU A 1 69 ? 12.664 -3.795 -4.698 1.00 96.75 69 LEU A C 1
ATOM 514 O O . LEU A 1 69 ? 11.888 -4.622 -5.172 1.00 96.75 69 LEU A O 1
ATOM 518 N N . GLY A 1 70 ? 12.232 -2.654 -4.151 1.00 96.12 70 GLY A N 1
ATOM 519 C CA . GLY A 1 70 ? 10.813 -2.287 -4.118 1.00 96.12 70 GLY A CA 1
ATOM 520 C C . GLY A 1 70 ? 10.224 -2.104 -5.520 1.00 96.12 70 GLY A C 1
ATOM 521 O O . GLY A 1 70 ? 9.079 -2.481 -5.756 1.00 96.12 70 GLY A O 1
ATOM 522 N N . ASP A 1 71 ? 11.018 -1.592 -6.468 1.00 97.12 71 ASP A N 1
ATOM 523 C CA . ASP A 1 71 ? 10.595 -1.486 -7.867 1.00 97.12 71 ASP A CA 1
ATOM 524 C C . ASP A 1 71 ? 10.450 -2.851 -8.517 1.00 97.12 71 ASP A C 1
ATOM 526 O O . ASP A 1 71 ? 9.469 -3.071 -9.219 1.00 97.12 71 ASP A O 1
ATOM 530 N N . ALA A 1 72 ? 11.381 -3.771 -8.261 1.00 97.44 72 ALA A N 1
ATOM 531 C CA . ALA A 1 72 ? 11.308 -5.128 -8.786 1.00 97.44 72 ALA A CA 1
ATOM 532 C C . ALA A 1 72 ? 10.061 -5.870 -8.273 1.00 97.44 72 ALA A C 1
ATOM 534 O O . ALA A 1 72 ? 9.335 -6.471 -9.066 1.00 97.44 72 ALA A O 1
ATOM 535 N N . LEU A 1 73 ? 9.776 -5.775 -6.967 1.00 97.62 73 LEU A N 1
ATOM 536 C CA . LEU A 1 73 ? 8.578 -6.362 -6.353 1.00 97.62 73 LEU A CA 1
ATOM 537 C C . LEU A 1 73 ? 7.289 -5.784 -6.953 1.00 97.62 73 LEU A C 1
ATOM 539 O O . LEU A 1 73 ? 6.382 -6.532 -7.314 1.00 97.62 73 LEU A O 1
ATOM 543 N N . MET A 1 74 ? 7.219 -4.457 -7.085 1.00 98.06 74 MET A N 1
ATOM 544 C CA . MET A 1 74 ? 6.051 -3.777 -7.639 1.00 98.06 74 MET A CA 1
ATOM 545 C C . MET A 1 74 ? 5.861 -4.101 -9.126 1.00 98.06 74 MET A C 1
ATOM 547 O O . MET A 1 74 ? 4.766 -4.472 -9.538 1.00 98.06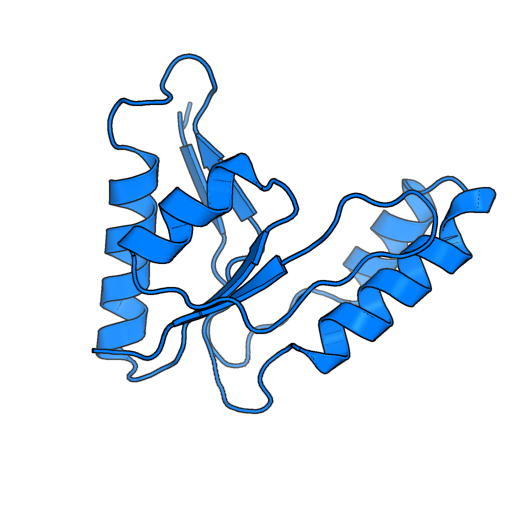 74 MET A O 1
ATOM 551 N N . ALA A 1 75 ? 6.922 -4.025 -9.933 1.00 97.62 75 ALA A N 1
ATOM 552 C CA . ALA A 1 75 ? 6.861 -4.289 -11.368 1.00 97.62 75 ALA A CA 1
ATOM 553 C C . ALA A 1 75 ? 6.386 -5.715 -11.675 1.00 97.62 75 ALA A C 1
ATOM 555 O O . ALA A 1 75 ? 5.577 -5.909 -12.582 1.00 97.62 75 ALA A O 1
ATOM 556 N N . TYR A 1 76 ? 6.846 -6.705 -10.902 1.00 97.50 76 TYR A N 1
ATOM 557 C CA . TYR A 1 76 ? 6.411 -8.091 -11.064 1.00 97.50 76 TYR A CA 1
ATOM 558 C C . TYR A 1 76 ? 4.898 -8.248 -10.854 1.00 97.50 76 TYR A C 1
ATOM 560 O O . TYR A 1 76 ? 4.213 -8.831 -11.697 1.00 97.50 76 TYR A O 1
ATOM 568 N N . ALA A 1 77 ? 4.370 -7.698 -9.758 1.00 97.38 77 ALA A N 1
ATOM 569 C CA . ALA A 1 77 ? 2.950 -7.801 -9.435 1.00 97.38 77 ALA A CA 1
ATOM 570 C C . ALA A 1 77 ? 2.071 -6.987 -10.395 1.00 97.38 77 ALA A C 1
ATOM 572 O O . ALA A 1 77 ? 1.036 -7.472 -10.850 1.00 97.38 77 ALA A O 1
ATOM 573 N N . LEU A 1 78 ? 2.500 -5.782 -10.777 1.00 98.44 78 LEU A N 1
ATOM 574 C CA . LEU A 1 78 ? 1.752 -4.952 -11.721 1.00 98.44 78 LEU A CA 1
ATOM 575 C C . LEU A 1 78 ? 1.677 -5.572 -13.115 1.00 98.44 78 LEU A C 1
ATOM 577 O O . LEU A 1 78 ? 0.637 -5.470 -13.756 1.00 98.44 78 LEU A O 1
ATOM 581 N N . ALA A 1 79 ? 2.715 -6.291 -13.552 1.00 98.38 79 ALA A N 1
ATOM 582 C CA . ALA A 1 79 ? 2.645 -7.058 -14.791 1.00 98.38 79 ALA A CA 1
ATOM 583 C C . ALA A 1 79 ? 1.569 -8.160 -14.737 1.00 98.38 79 ALA A C 1
ATOM 585 O O . ALA A 1 79 ? 1.006 -8.505 -15.773 1.00 98.38 79 ALA A O 1
ATOM 586 N N . GLN A 1 80 ? 1.281 -8.727 -13.559 1.00 97.81 80 GLN A N 1
ATOM 587 C CA . GLN A 1 80 ? 0.156 -9.650 -13.379 1.00 97.81 80 GLN A CA 1
ATOM 588 C C . GLN A 1 80 ? -1.186 -8.909 -13.398 1.00 97.81 80 GLN A C 1
ATOM 590 O O . GLN A 1 80 ? -2.088 -9.338 -14.109 1.00 97.81 80 GLN A O 1
ATOM 595 N N . CYS A 1 81 ? -1.292 -7.768 -12.710 1.00 98.12 81 CYS A N 1
ATOM 596 C CA . CYS A 1 81 ? -2.498 -6.931 -12.730 1.00 98.12 81 CYS A CA 1
ATOM 597 C C . CYS A 1 81 ? -2.885 -6.525 -14.164 1.00 98.12 81 CYS A C 1
ATOM 599 O O . CYS A 1 81 ? -4.051 -6.612 -14.543 1.00 98.12 81 CYS A O 1
ATOM 601 N N . ASP A 1 82 ? -1.889 -6.139 -14.971 1.00 98.44 82 ASP A N 1
ATOM 602 C CA . ASP A 1 82 ? -2.065 -5.771 -16.378 1.00 98.44 82 ASP A CA 1
ATOM 603 C C . ASP A 1 82 ? -2.553 -6.973 -17.213 1.00 98.44 82 ASP A C 1
ATOM 605 O O . ASP A 1 82 ? -3.514 -6.845 -17.968 1.00 98.44 82 ASP A O 1
ATOM 609 N N . ARG A 1 83 ? -1.984 -8.175 -17.015 1.00 97.88 83 ARG A N 1
ATOM 610 C CA . ARG A 1 83 ? -2.465 -9.410 -17.674 1.00 97.88 83 ARG A CA 1
ATOM 611 C C . ARG A 1 83 ? -3.918 -9.736 -17.331 1.00 97.88 83 ARG A C 1
ATOM 613 O O . ARG A 1 83 ? -4.674 -10.155 -18.207 1.00 97.88 83 ARG A O 1
ATOM 620 N N . ASP A 1 84 ? -4.301 -9.533 -16.077 1.00 97.25 84 ASP A N 1
ATOM 621 C CA . ASP A 1 84 ? -5.653 -9.822 -15.595 1.00 97.25 84 ASP A CA 1
ATOM 622 C C . ASP A 1 84 ? -6.660 -8.724 -15.951 1.00 97.25 84 ASP A C 1
ATOM 624 O O . ASP A 1 84 ? -7.850 -8.886 -15.692 1.00 97.25 84 ASP A O 1
ATOM 628 N N . HIS A 1 85 ? -6.205 -7.617 -16.552 1.00 97.19 85 HIS A N 1
ATOM 629 C CA . HIS A 1 85 ? -7.021 -6.435 -16.836 1.00 97.19 85 HIS A CA 1
ATOM 630 C C . HIS A 1 85 ? -7.754 -5.923 -15.585 1.00 97.19 85 HIS A C 1
ATOM 632 O O . HIS A 1 85 ? -8.872 -5.412 -15.667 1.00 97.19 85 HIS A O 1
ATOM 638 N N . ALA A 1 86 ? -7.107 -6.046 -14.424 1.00 97.75 86 ALA A N 1
ATOM 639 C CA . ALA A 1 86 ? -7.672 -5.691 -13.132 1.00 97.75 86 ALA A CA 1
ATOM 640 C C . ALA A 1 86 ? -6.914 -4.500 -12.516 1.00 97.75 86 ALA A C 1
ATOM 642 O O . ALA A 1 86 ? -5.682 -4.439 -12.603 1.00 97.75 86 ALA A O 1
ATOM 643 N N . PRO A 1 87 ? -7.611 -3.547 -11.872 1.00 98.31 87 PRO A N 1
ATOM 644 C CA . PRO A 1 87 ? -6.964 -2.476 -11.126 1.00 98.31 87 PRO A CA 1
ATOM 645 C C . PRO A 1 87 ? -6.096 -3.008 -9.982 1.00 98.31 87 PRO A C 1
ATOM 647 O O . PRO A 1 87 ? -6.350 -4.082 -9.439 1.00 98.31 87 PRO A O 1
ATOM 650 N N . ALA A 1 88 ? -5.107 -2.214 -9.580 1.00 98.62 88 ALA A N 1
ATOM 651 C CA . ALA A 1 88 ? -4.313 -2.437 -8.377 1.00 98.62 88 ALA A CA 1
ATOM 652 C C . ALA A 1 88 ? -4.602 -1.329 -7.362 1.00 98.62 88 ALA A C 1
ATOM 654 O O . ALA A 1 88 ? -4.555 -0.145 -7.704 1.00 98.62 88 ALA A O 1
ATOM 655 N N . TYR A 1 89 ? -4.876 -1.707 -6.119 1.00 98.44 89 TYR A N 1
ATOM 656 C CA . TYR A 1 89 ? -5.270 -0.804 -5.044 1.00 98.44 89 TYR A CA 1
ATOM 657 C C . TYR A 1 89 ? -4.380 -0.984 -3.806 1.00 98.44 89 TYR A C 1
ATOM 659 O O . TYR A 1 89 ? -3.888 -2.081 -3.533 1.00 98.44 89 TYR A O 1
ATOM 667 N N . LEU A 1 90 ? -4.154 0.108 -3.074 1.00 98.06 90 LEU A N 1
ATOM 668 C CA . LEU A 1 90 ? -3.417 0.132 -1.810 1.00 98.06 90 LEU A CA 1
ATOM 669 C C . LEU A 1 90 ? -3.815 1.333 -0.951 1.00 98.06 90 LEU A C 1
ATOM 671 O O . LEU A 1 90 ? -4.328 2.329 -1.462 1.00 98.06 90 LEU A O 1
ATOM 675 N N . GLU A 1 91 ? -3.446 1.298 0.327 1.00 96.88 91 GLU A N 1
ATOM 676 C CA . GLU A 1 91 ? -3.373 2.477 1.188 1.00 96.88 91 GLU A CA 1
ATOM 677 C C . GLU A 1 91 ? -1.937 2.730 1.650 1.00 96.88 91 GLU A C 1
ATOM 679 O O . GLU A 1 91 ? -1.232 1.831 2.108 1.00 96.88 91 GLU A O 1
ATOM 684 N N . SER A 1 92 ? -1.489 3.982 1.558 1.00 96.31 92 SER A N 1
ATOM 685 C CA . SER A 1 92 ? -0.179 4.396 2.059 1.00 96.31 92 SER A CA 1
ATOM 686 C C . SER A 1 92 ? -0.310 5.246 3.317 1.00 96.31 92 SER A C 1
ATOM 688 O O . SER A 1 92 ? -0.814 6.364 3.253 1.00 96.31 92 SER A O 1
ATOM 690 N N . SER A 1 93 ? 0.246 4.766 4.429 1.00 92.19 93 SER A N 1
ATOM 691 C CA . SER A 1 93 ? 0.313 5.481 5.716 1.00 92.19 93 SER A CA 1
ATOM 692 C C . SER A 1 93 ? 1.513 6.424 5.849 1.00 92.19 93 SER A C 1
ATOM 694 O O . SER A 1 93 ? 1.630 7.171 6.820 1.00 92.19 93 SER A O 1
ATOM 696 N N . ASN A 1 94 ? 2.446 6.368 4.893 1.00 92.88 94 ASN A N 1
ATOM 697 C CA . ASN A 1 94 ? 3.685 7.133 4.920 1.00 92.88 94 ASN A CA 1
ATOM 698 C C . ASN A 1 94 ? 3.774 8.056 3.693 1.00 92.88 94 ASN A C 1
ATOM 700 O O . ASN A 1 94 ? 3.953 7.563 2.574 1.00 92.88 94 ASN A O 1
ATOM 704 N N . PRO A 1 95 ? 3.729 9.390 3.871 1.00 91.38 95 PRO A N 1
ATOM 705 C CA . PRO A 1 95 ? 3.845 10.352 2.774 1.00 91.38 95 PRO A CA 1
ATOM 706 C C . PRO A 1 95 ? 5.109 10.176 1.919 1.00 91.38 95 PRO A C 1
ATOM 708 O O . PRO A 1 95 ? 5.099 10.475 0.725 1.00 91.38 95 PRO A O 1
ATOM 711 N N . ARG A 1 96 ? 6.193 9.640 2.501 1.00 92.50 96 ARG A N 1
ATOM 712 C CA . ARG A 1 96 ? 7.456 9.376 1.792 1.00 92.50 96 ARG A CA 1
ATOM 713 C C . ARG A 1 96 ? 7.320 8.290 0.721 1.00 92.50 96 ARG A C 1
ATOM 715 O O . ARG A 1 96 ? 8.111 8.283 -0.217 1.00 92.50 96 ARG A O 1
ATOM 722 N N . ASN A 1 97 ? 6.310 7.423 0.824 1.00 94.25 97 ASN A N 1
ATOM 723 C CA . ASN A 1 97 ? 6.056 6.349 -0.137 1.00 94.25 97 ASN A CA 1
ATOM 724 C C . ASN A 1 97 ? 5.149 6.800 -1.296 1.00 94.25 97 ASN A C 1
ATOM 726 O O . ASN A 1 97 ? 5.085 6.133 -2.324 1.00 94.25 97 ASN A O 1
ATOM 730 N N . ILE A 1 98 ? 4.483 7.955 -1.198 1.00 96.88 98 ILE A N 1
ATOM 731 C CA . ILE A 1 98 ? 3.564 8.427 -2.247 1.00 96.88 98 ILE A CA 1
ATOM 732 C C . ILE A 1 98 ? 4.268 8.622 -3.601 1.00 96.88 98 ILE A C 1
ATOM 734 O O . ILE A 1 98 ? 3.737 8.146 -4.607 1.00 96.88 98 ILE A O 1
ATOM 738 N N . PRO A 1 99 ? 5.465 9.243 -3.688 1.00 97.44 99 PRO A N 1
ATOM 739 C CA . PRO A 1 99 ? 6.183 9.333 -4.959 1.00 97.44 99 PRO A CA 1
ATOM 740 C C . PRO A 1 99 ? 6.563 7.961 -5.532 1.00 97.44 99 PRO A C 1
ATOM 742 O O . PRO A 1 99 ? 6.559 7.793 -6.750 1.00 97.44 99 PRO A O 1
ATOM 74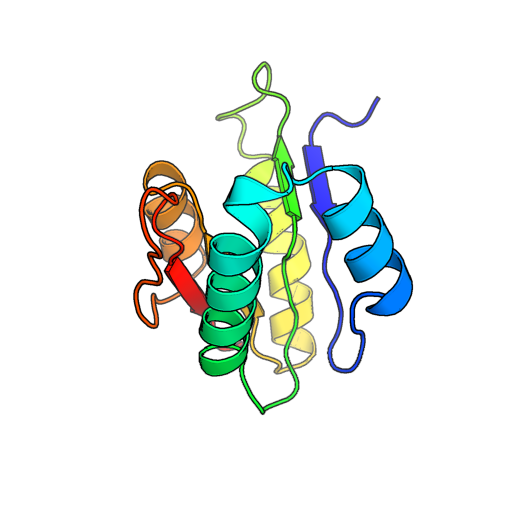5 N N . PHE A 1 100 ? 6.856 6.981 -4.665 1.00 96.94 100 PHE A N 1
ATOM 746 C CA . PHE A 1 100 ? 7.117 5.595 -5.059 1.00 96.94 100 PHE A CA 1
ATOM 747 C C . PHE A 1 100 ? 5.886 4.966 -5.729 1.00 96.94 100 PHE A C 1
ATOM 749 O O . PHE A 1 100 ? 6.003 4.404 -6.810 1.00 96.94 100 PHE A O 1
ATOM 756 N N . TYR A 1 101 ? 4.688 5.118 -5.170 1.00 98.25 101 TYR A N 1
ATOM 757 C CA . TYR A 1 101 ? 3.487 4.567 -5.806 1.00 98.25 101 TYR A CA 1
ATOM 758 C C . TYR A 1 101 ? 3.101 5.326 -7.084 1.00 98.25 101 TYR A C 1
ATOM 760 O O . TYR A 1 101 ? 2.778 4.711 -8.101 1.00 98.25 101 TYR A O 1
ATOM 768 N N . ARG A 1 102 ? 3.225 6.661 -7.096 1.00 98.25 102 ARG A N 1
ATOM 769 C CA . ARG A 1 102 ? 2.932 7.474 -8.290 1.00 98.25 102 ARG A CA 1
ATOM 770 C C . ARG A 1 102 ? 3.788 7.102 -9.496 1.00 98.25 102 ARG A C 1
ATOM 772 O O . ARG A 1 102 ? 3.254 7.015 -10.598 1.00 98.25 102 ARG A O 1
ATOM 779 N N . ARG A 1 103 ? 5.090 6.832 -9.315 1.00 97.38 103 ARG A N 1
ATOM 780 C CA . ARG A 1 103 ? 5.955 6.402 -10.437 1.00 97.38 103 ARG A CA 1
ATOM 781 C C . ARG A 1 103 ? 5.504 5.082 -11.070 1.00 97.38 103 ARG A C 1
ATOM 783 O O . ARG A 1 103 ? 5.728 4.873 -12.257 1.00 97.38 103 ARG A O 1
ATOM 790 N N . HIS A 1 104 ? 4.824 4.232 -10.302 1.00 98.12 104 HIS A N 1
ATOM 791 C CA . HIS A 1 104 ? 4.240 2.976 -10.776 1.00 98.12 104 HIS A CA 1
ATOM 792 C C . HIS A 1 104 ? 2.837 3.139 -11.382 1.00 98.12 104 HIS A C 1
ATOM 794 O O . HIS A 1 104 ? 2.275 2.180 -11.907 1.00 98.12 104 HIS A O 1
ATOM 800 N N . GLY A 1 105 ? 2.294 4.361 -11.399 1.00 98.12 105 GLY A N 1
ATOM 801 C CA . GLY A 1 105 ? 1.006 4.692 -12.010 1.00 98.12 105 GLY A CA 1
ATOM 802 C C . GLY A 1 105 ? -0.179 4.684 -11.049 1.00 98.12 105 GLY A C 1
ATOM 803 O O . GLY A 1 105 ? -1.312 4.700 -11.515 1.00 98.12 105 GLY A O 1
ATOM 804 N N . PHE A 1 106 ? 0.061 4.644 -9.737 1.00 98.62 106 PHE A N 1
ATOM 805 C CA . PHE A 1 106 ? -1.001 4.814 -8.750 1.00 98.62 106 PHE A CA 1
ATOM 806 C C . PHE A 1 106 ? -1.376 6.288 -8.595 1.00 98.62 106 PHE A C 1
ATOM 808 O O . PHE A 1 106 ? -0.513 7.156 -8.426 1.00 98.62 106 PHE A O 1
ATOM 815 N N . GLU A 1 107 ? -2.673 6.555 -8.561 1.00 98.31 107 GLU A N 1
ATOM 816 C CA . GLU A 1 107 ? -3.251 7.874 -8.349 1.00 98.31 107 GLU A CA 1
ATOM 817 C C . GLU A 1 107 ? -3.951 7.922 -6.984 1.00 98.31 107 GLU A C 1
ATOM 819 O O . GLU A 1 107 ? -4.652 6.974 -6.627 1.00 98.31 107 GLU A O 1
ATOM 824 N N . PRO A 1 108 ? -3.757 8.986 -6.185 1.00 97.88 108 PRO A N 1
ATOM 825 C CA . PRO A 1 108 ? -4.433 9.117 -4.900 1.00 97.88 108 PRO A CA 1
ATOM 826 C C . PRO A 1 108 ? -5.933 9.362 -5.098 1.00 97.88 108 PRO A C 1
ATOM 828 O O . PRO A 1 108 ? -6.321 10.201 -5.908 1.00 97.88 108 PRO A O 1
ATOM 831 N N . LEU A 1 109 ? -6.761 8.683 -4.307 1.00 97.75 109 LEU A N 1
ATOM 832 C CA . LEU A 1 109 ? -8.218 8.857 -4.313 1.00 97.75 109 LEU A CA 1
ATOM 833 C C . LEU A 1 109 ? -8.704 9.832 -3.237 1.00 97.75 109 LEU A C 1
ATOM 835 O O . LEU A 1 109 ? -9.784 10.404 -3.353 1.00 97.75 109 LEU A O 1
ATOM 839 N N . GLY A 1 110 ? -7.914 10.025 -2.183 1.00 96.00 110 GLY A N 1
ATOM 840 C CA . GLY A 1 110 ? -8.278 10.871 -1.056 1.00 96.00 110 GLY A CA 1
ATOM 841 C C . GLY A 1 110 ? -7.298 10.737 0.098 1.00 96.00 110 GLY A C 1
ATOM 842 O O . GLY A 1 110 ? -6.168 10.279 -0.071 1.00 96.00 110 GLY A O 1
ATOM 843 N N . ALA A 1 111 ? -7.744 11.152 1.276 1.00 96.31 111 ALA A N 1
ATOM 844 C CA . ALA A 1 111 ? -6.997 11.037 2.516 1.00 96.31 111 ALA A CA 1
ATOM 845 C C . ALA A 1 111 ? -7.947 10.617 3.639 1.00 96.31 111 ALA A C 1
ATOM 847 O O . ALA A 1 111 ? -9.056 11.140 3.751 1.00 96.31 111 ALA A O 1
ATOM 848 N N . ILE A 1 112 ? -7.497 9.684 4.469 1.00 96.38 112 ILE A N 1
ATOM 849 C CA . ILE A 1 112 ? -8.200 9.213 5.659 1.00 96.38 112 ILE A CA 1
ATOM 850 C C . ILE A 1 112 ? -7.336 9.574 6.860 1.00 96.38 112 ILE A C 1
ATOM 852 O O . ILE A 1 112 ? -6.161 9.212 6.921 1.00 96.38 112 ILE A O 1
ATOM 856 N N . GLN A 1 113 ? -7.917 10.276 7.824 1.00 95.88 113 GLN A N 1
ATOM 857 C CA . GLN A 1 113 ? -7.270 10.566 9.094 1.00 95.88 113 GLN A CA 1
ATOM 858 C C . GLN A 1 113 ? -8.329 10.607 10.189 1.00 95.88 113 GLN A C 1
ATOM 860 O O . GLN A 1 113 ? -9.322 11.323 10.067 1.00 95.88 113 GLN A O 1
ATOM 865 N N . VAL A 1 114 ? -8.113 9.835 11.250 1.00 94.81 114 VAL A N 1
ATOM 866 C CA . VAL A 1 114 ? -9.005 9.778 12.408 1.00 94.81 114 VAL A CA 1
ATOM 867 C C . VAL A 1 114 ? -8.193 10.139 13.638 1.00 94.81 114 VAL A C 1
ATOM 869 O O . VAL A 1 114 ? -7.165 9.522 13.903 1.00 94.81 114 VAL A O 1
ATOM 872 N N . GLY A 1 115 ? -8.640 11.153 14.380 1.00 91.44 115 GLY A N 1
ATOM 873 C CA . GLY A 1 115 ? -7.963 11.594 15.597 1.00 91.44 115 GLY A CA 1
ATOM 874 C C . GLY A 1 115 ? -6.486 11.903 15.345 1.00 91.44 115 GLY A C 1
ATOM 875 O O . GLY A 1 115 ? -6.145 12.782 14.552 1.00 91.44 115 GLY A O 1
ATOM 876 N N . SER A 1 116 ? -5.615 11.159 16.025 1.00 89.19 116 SER A N 1
ATOM 877 C CA . SER A 1 116 ? -4.157 11.311 15.933 1.00 89.19 116 SER A CA 1
ATOM 878 C C . SER A 1 116 ? -3.481 10.332 14.965 1.00 89.19 116 SER A C 1
ATOM 880 O O . SER A 1 116 ? -2.251 10.283 14.904 1.00 89.19 116 SER A O 1
ATOM 882 N N . SER A 1 117 ? -4.258 9.560 14.197 1.00 90.69 117 SER A N 1
ATOM 883 C CA . SER A 1 117 ? -3.711 8.569 13.274 1.00 90.69 117 SER A CA 1
ATOM 884 C C . SER A 1 117 ? -2.808 9.212 12.214 1.00 90.69 117 SER A C 1
ATOM 886 O O . SER A 1 117 ? -3.046 10.350 11.790 1.00 90.69 117 SER A O 1
ATOM 888 N N . PRO A 1 118 ? -1.814 8.472 11.692 1.00 91.88 118 PRO A N 1
ATOM 889 C CA . PRO A 1 118 ? -1.193 8.829 10.426 1.00 91.88 118 PRO A CA 1
ATOM 890 C C . PRO A 1 118 ? -2.259 8.979 9.336 1.00 91.88 118 PRO A C 1
ATOM 892 O O . PRO A 1 118 ? -3.254 8.245 9.323 1.00 91.88 118 PRO A O 1
ATOM 895 N N . THR A 1 119 ? -2.045 9.912 8.410 1.00 95.31 119 THR A N 1
ATOM 896 C CA . THR A 1 119 ? -2.885 10.026 7.218 1.00 95.31 119 THR A CA 1
ATOM 897 C C . THR A 1 119 ? -2.656 8.813 6.323 1.00 95.31 119 THR A C 1
ATOM 899 O O . THR A 1 119 ? -1.540 8.587 5.853 1.00 95.31 119 THR A O 1
ATOM 902 N N . GLN A 1 120 ? -3.717 8.059 6.057 1.00 96.38 120 GLN A N 1
ATOM 903 C CA . GLN A 1 120 ? -3.729 7.029 5.027 1.00 96.38 120 GLN A CA 1
ATOM 904 C C . GLN A 1 120 ? -4.138 7.666 3.703 1.00 96.38 120 GLN A C 1
ATOM 906 O O . GLN A 1 120 ? -5.099 8.433 3.643 1.00 96.38 120 GLN A O 1
ATOM 911 N N . VAL A 1 121 ? -3.420 7.342 2.636 1.00 98.00 121 VAL A N 1
ATOM 912 C CA . VAL A 1 121 ? -3.736 7.785 1.278 1.00 98.00 121 VAL A CA 1
ATOM 913 C C . VAL A 1 121 ? -4.114 6.553 0.463 1.00 98.00 121 VAL A C 1
ATOM 915 O O . VAL A 1 121 ? -3.213 5.823 0.042 1.00 98.00 121 VAL A O 1
ATOM 918 N N . PRO A 1 122 ? -5.416 6.295 0.255 1.00 98.25 122 PRO A N 1
ATOM 919 C CA . PRO A 1 122 ? -5.891 5.322 -0.718 1.00 98.25 122 PRO A CA 1
ATOM 920 C C . PRO A 1 122 ? -5.406 5.683 -2.115 1.00 98.25 122 PRO A C 1
ATOM 922 O O . PRO A 1 122 ? -5.492 6.847 -2.525 1.00 98.25 122 PRO A O 1
ATOM 925 N N . MET A 1 123 ? -4.895 4.703 -2.851 1.00 98.62 123 MET A N 1
ATOM 926 C CA . MET A 1 123 ? -4.408 4.898 -4.209 1.00 98.62 123 MET A CA 1
ATOM 927 C C . MET A 1 123 ? -4.847 3.761 -5.122 1.00 98.62 123 MET A C 1
ATOM 929 O O . MET A 1 123 ? -4.816 2.594 -4.738 1.00 98.62 123 MET A O 1
ATOM 933 N N . LEU A 1 124 ? -5.195 4.109 -6.358 1.00 98.56 124 LEU A N 1
ATOM 934 C CA . LEU A 1 124 ? -5.636 3.169 -7.382 1.00 98.56 124 LEU A CA 1
ATOM 935 C C . LEU A 1 124 ? -4.786 3.324 -8.638 1.00 98.56 124 LEU A C 1
ATOM 937 O O . LEU A 1 124 ? -4.483 4.436 -9.066 1.00 98.56 124 LEU A O 1
ATOM 941 N N . ARG A 1 125 ? -4.435 2.205 -9.257 1.00 98.56 125 ARG A N 1
ATOM 942 C CA . ARG A 1 125 ? -3.817 2.142 -10.579 1.00 98.56 125 ARG A CA 1
ATOM 943 C C . ARG A 1 125 ? -4.718 1.333 -11.501 1.00 98.56 125 ARG A C 1
ATOM 945 O O . ARG A 1 125 ? -5.066 0.200 -11.181 1.00 98.56 125 ARG A O 1
ATOM 952 N N . ARG A 1 126 ? -5.033 1.879 -12.674 1.00 98.12 126 ARG A N 1
ATOM 953 C CA . ARG A 1 126 ? -5.705 1.126 -13.745 1.00 98.12 126 ARG A CA 1
ATOM 954 C C . ARG A 1 126 ? -4.707 0.243 -14.511 1.00 98.12 126 ARG A C 1
ATOM 956 O O . ARG A 1 126 ? -3.544 0.644 -14.629 1.00 98.12 126 ARG A O 1
ATOM 963 N N . PRO A 1 127 ? -5.134 -0.933 -15.009 1.00 96.75 127 PRO A N 1
ATOM 964 C CA . PRO A 1 127 ? -4.282 -1.794 -15.824 1.00 96.75 127 PRO A CA 1
ATOM 965 C C . PRO A 1 127 ? -3.905 -1.100 -17.141 1.00 96.75 127 PRO A C 1
ATOM 967 O O . PRO A 1 127 ? -4.624 -0.206 -17.601 1.00 96.75 127 PRO A O 1
ATOM 970 N N . ARG A 1 128 ? -2.766 -1.489 -17.714 1.00 94.19 128 ARG A N 1
ATOM 971 C CA . ARG A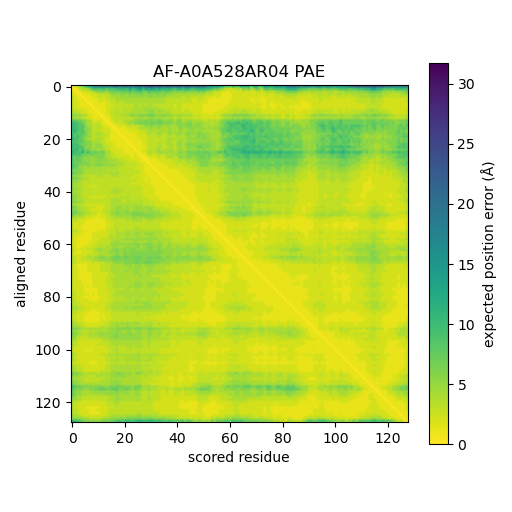 1 128 ? -2.214 -0.929 -18.958 1.00 94.19 128 ARG A CA 1
ATOM 972 C C . ARG A 1 128 ? -2.216 -1.924 -20.105 1.00 94.19 128 ARG A C 1
ATOM 974 O O . ARG A 1 128 ? -1.949 -3.114 -19.838 1.00 94.19 128 ARG A O 1
#

Foldseek 3Di:
DDQWDWDKDFFPGDPPPVVVVVCCVVPPDPVCVVQVVQQVVVVVVLPDPDGAMETEDIDGHPVCPPVCPSVVNLVVVLVVCLVVQHKYKYKDLDPVCVVVVVVVAWDWPDWDDGDPGRIITITMHGHD

Nearest PDB structures (foldseek):
  7k09-assembly1_A  TM=8.708E-01  e=5.437E-11  Streptomyces alboniger
  1wwz-assembly1_B  TM=8.583E-01  e=4.054E-04  Pyrococcus horikoshii OT3
  3efa-assembly1_A-2  TM=8.239E-01  e=7.198E-04  Lactiplantibacillus plantarum WCFS1
  4m85-assembly4_D  TM=6.385E-01  e=3.347E-04  Staphylococcus aureus subsp. aureus Mu50
  7dqg-assembly1_A-2  TM=4.632E-01  e=2.009E-04  Salmonella phage SPN3US

pLDDT: mean 94.46, std 4.04, range [76.12, 98.62]